Protein AF-A0A8T6SIM5-F1 (afdb_monomer_lite)

Structure (mmCIF, N/CA/C/O backbone):
data_AF-A0A8T6SIM5-F1
#
_entry.id   AF-A0A8T6SIM5-F1
#
loop_
_atom_site.group_PDB
_atom_site.id
_atom_site.type_symbol
_atom_site.label_atom_id
_atom_site.label_alt_id
_atom_site.label_comp_id
_atom_site.label_asym_id
_atom_site.label_entity_id
_atom_site.label_seq_id
_atom_site.pdbx_PDB_ins_code
_atom_site.Cartn_x
_atom_site.Cartn_y
_atom_site.Cartn_z
_atom_site.occupancy
_atom_site.B_iso_or_equiv
_atom_site.auth_seq_id
_atom_site.auth_comp_id
_atom_site.auth_asym_id
_atom_site.auth_atom_id
_atom_site.pdbx_PDB_model_num
ATOM 1 N N . GLU A 1 1 ? 1.944 -5.409 -1.906 1.00 86.25 1 GLU A N 1
ATOM 2 C CA . GLU A 1 1 ? 1.188 -5.683 -0.671 1.00 86.25 1 GLU A CA 1
ATOM 3 C C . GLU A 1 1 ? 1.244 -7.175 -0.397 1.00 86.25 1 GLU A C 1
ATOM 5 O O . GLU A 1 1 ? 1.986 -7.860 -1.103 1.00 86.25 1 GLU A O 1
ATOM 10 N N . ASP A 1 2 ? 0.533 -7.666 0.616 1.00 89.25 2 ASP A N 1
ATOM 11 C CA . ASP A 1 2 ? 0.266 -9.103 0.719 1.00 89.25 2 ASP A CA 1
ATOM 12 C C . ASP A 1 2 ? -0.570 -9.571 -0.496 1.00 89.25 2 ASP A C 1
ATOM 14 O O . ASP A 1 2 ? -1.155 -8.760 -1.214 1.00 89.25 2 ASP A O 1
ATOM 18 N N . ILE A 1 3 ? -0.566 -10.877 -0.771 1.00 87.75 3 ILE A N 1
ATOM 19 C CA . ILE A 1 3 ? -1.144 -11.470 -1.997 1.00 87.75 3 ILE A CA 1
ATOM 20 C C . ILE A 1 3 ? -2.667 -11.257 -2.087 1.00 87.75 3 ILE A C 1
ATOM 22 O O . ILE A 1 3 ? -3.22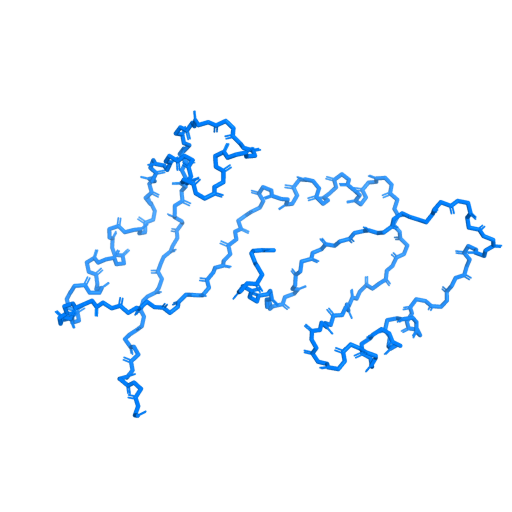8 -11.202 -3.177 1.00 87.75 3 ILE A O 1
ATOM 26 N N . ASP A 1 4 ? -3.329 -11.125 -0.944 1.00 91.44 4 ASP A N 1
ATOM 27 C CA . ASP A 1 4 ? -4.771 -10.938 -0.779 1.00 91.44 4 ASP A CA 1
ATOM 28 C C . ASP A 1 4 ? -5.207 -9.461 -0.757 1.00 91.44 4 ASP A C 1
ATOM 30 O O . ASP A 1 4 ? -6.397 -9.165 -0.635 1.00 91.44 4 ASP A O 1
ATOM 34 N N . ALA A 1 5 ? -4.267 -8.526 -0.915 1.00 94.31 5 ALA A N 1
ATOM 35 C CA . ALA A 1 5 ? -4.537 -7.096 -0.924 1.00 94.31 5 ALA A CA 1
ATOM 36 C C . ALA A 1 5 ? -4.508 -6.520 -2.347 1.00 94.31 5 ALA A C 1
ATOM 38 O O . ALA A 1 5 ? -3.583 -6.756 -3.127 1.00 94.31 5 ALA A O 1
ATOM 39 N N . ARG A 1 6 ? -5.511 -5.696 -2.669 1.00 94.94 6 ARG A N 1
ATOM 40 C CA . ARG A 1 6 ? -5.576 -4.958 -3.938 1.00 94.94 6 ARG A CA 1
ATOM 41 C C . ARG A 1 6 ? -4.920 -3.589 -3.793 1.00 94.94 6 ARG A C 1
ATOM 43 O O . ARG A 1 6 ? -5.182 -2.879 -2.825 1.00 94.94 6 ARG A O 1
ATOM 50 N N . MET A 1 7 ? -4.121 -3.207 -4.786 1.00 94.88 7 MET A N 1
ATOM 51 C CA . MET A 1 7 ? -3.665 -1.828 -4.966 1.00 94.88 7 MET A CA 1
ATOM 52 C C . MET A 1 7 ? -4.652 -1.105 -5.873 1.00 94.88 7 MET A C 1
ATOM 54 O O . MET A 1 7 ? -4.858 -1.535 -7.002 1.00 94.88 7 MET A O 1
ATOM 58 N N . LEU A 1 8 ? -5.260 -0.037 -5.366 1.00 93.75 8 LEU A N 1
ATOM 59 C CA . LEU A 1 8 ? -6.249 0.773 -6.079 1.00 93.75 8 LEU A CA 1
ATOM 60 C C . LEU A 1 8 ? -5.742 2.217 -6.244 1.00 93.75 8 LEU A C 1
ATOM 62 O O . LEU A 1 8 ? -4.606 2.529 -5.876 1.00 93.75 8 LEU A O 1
ATOM 66 N N . GLY A 1 9 ? -6.590 3.094 -6.789 1.00 92.75 9 GLY A N 1
ATOM 67 C CA . GLY A 1 9 ? -6.249 4.491 -7.064 1.00 92.75 9 GLY A CA 1
ATOM 68 C C . GLY A 1 9 ? -5.168 4.599 -8.138 1.00 92.75 9 GLY A C 1
ATOM 69 O O . GLY A 1 9 ? -5.176 3.842 -9.102 1.00 92.75 9 GLY A O 1
ATOM 70 N N . GLU A 1 10 ? -4.195 5.484 -7.925 1.00 91.81 10 GLU A N 1
ATOM 71 C CA . GLU A 1 10 ? -3.040 5.679 -8.821 1.00 91.81 10 GLU A CA 1
ATOM 72 C C . GLU A 1 10 ? -2.047 4.496 -8.820 1.00 91.81 10 GLU A C 1
ATOM 74 O O . GLU A 1 10 ? -1.039 4.503 -9.529 1.00 91.81 10 GLU A O 1
ATOM 79 N N . GLY A 1 11 ? -2.307 3.471 -8.004 1.00 93.25 11 GLY A N 1
ATOM 80 C CA . GLY A 1 11 ? -1.494 2.268 -7.927 1.00 93.25 11 GLY A CA 1
ATOM 81 C C . GLY A 1 11 ? -0.178 2.459 -7.172 1.00 93.25 11 GLY A C 1
ATOM 82 O O . GLY A 1 11 ? 0.018 3.387 -6.384 1.00 93.25 11 GLY A O 1
ATOM 83 N N . ARG A 1 12 ? 0.742 1.507 -7.366 1.00 92.81 12 ARG A N 1
ATOM 84 C CA . ARG A 1 12 ? 2.060 1.513 -6.724 1.00 92.81 12 ARG A CA 1
ATOM 85 C C . ARG A 1 12 ? 3.133 1.902 -7.743 1.00 92.81 12 ARG A C 1
ATOM 87 O O . ARG A 1 12 ? 3.353 1.143 -8.686 1.00 92.81 12 ARG A O 1
ATOM 94 N N . PRO A 1 13 ? 3.874 3.000 -7.518 1.00 93.62 13 PRO A N 1
ATOM 95 C CA . PRO A 1 13 ? 5.018 3.344 -8.350 1.00 93.62 13 PRO A CA 1
ATOM 96 C C . PRO A 1 13 ? 6.069 2.226 -8.370 1.00 93.62 13 PRO A C 1
ATOM 98 O O . PRO A 1 13 ? 6.410 1.661 -7.326 1.00 93.62 13 PRO A O 1
ATOM 101 N N . PHE A 1 14 ? 6.612 1.933 -9.549 1.00 94.38 14 PHE A N 1
ATOM 102 C CA . PHE A 1 14 ? 7.648 0.919 -9.743 1.00 94.38 14 PHE A CA 1
ATOM 103 C C . PHE A 1 14 ? 8.694 1.380 -10.766 1.00 94.38 14 PHE A C 1
ATOM 105 O O . PHE A 1 14 ? 8.495 2.351 -11.494 1.00 94.38 14 PHE A O 1
ATOM 112 N N . ALA A 1 15 ? 9.828 0.684 -10.803 1.00 95.31 15 ALA A N 1
ATOM 113 C CA . ALA A 1 15 ? 10.846 0.831 -11.836 1.00 95.31 15 ALA A CA 1
ATOM 114 C C . ALA A 1 15 ? 11.377 -0.553 -12.216 1.00 95.31 15 ALA A C 1
ATOM 116 O O . ALA A 1 15 ? 11.455 -1.442 -11.367 1.00 95.31 15 ALA A O 1
ATOM 117 N N . ILE A 1 16 ? 11.753 -0.720 -13.482 1.00 94.38 16 ILE A N 1
ATOM 118 C CA . ILE A 1 16 ? 12.356 -1.948 -14.003 1.00 94.38 16 ILE A CA 1
ATOM 119 C C . ILE A 1 16 ? 13.727 -1.591 -14.569 1.00 94.38 16 ILE A C 1
ATOM 121 O O . ILE A 1 16 ? 13.850 -0.702 -15.408 1.00 94.38 16 ILE A O 1
ATOM 125 N N . GLU A 1 17 ? 14.758 -2.292 -14.105 1.00 93.81 17 GLU A N 1
ATOM 126 C CA . GLU A 1 17 ? 16.105 -2.201 -14.663 1.00 93.81 17 GLU A CA 1
ATOM 127 C C . GLU A 1 17 ? 16.300 -3.309 -15.702 1.00 93.81 17 GLU A C 1
ATOM 129 O O . GLU A 1 17 ? 16.187 -4.494 -15.389 1.00 93.81 17 GLU A O 1
ATOM 134 N N . ILE A 1 18 ? 16.619 -2.925 -16.939 1.00 93.19 18 ILE A N 1
ATOM 135 C CA . ILE A 1 18 ? 16.960 -3.864 -18.010 1.00 93.19 18 ILE A CA 1
ATOM 136 C C . ILE A 1 18 ? 18.480 -3.939 -18.123 1.00 93.19 18 ILE A C 1
ATOM 138 O O . ILE A 1 18 ? 19.132 -2.969 -18.515 1.00 93.19 18 ILE A O 1
ATOM 142 N N . LYS A 1 19 ? 19.049 -5.100 -17.792 1.00 94.94 19 LYS A N 1
ATOM 143 C CA . LYS A 1 19 ? 20.486 -5.357 -17.935 1.00 94.94 19 LYS A CA 1
ATOM 144 C C . LYS A 1 19 ? 20.825 -5.629 -19.401 1.00 94.94 19 LYS A C 1
ATOM 146 O O . LYS A 1 19 ? 20.097 -6.349 -20.074 1.00 94.94 19 LYS A O 1
ATOM 151 N N . GLU A 1 20 ? 21.918 -5.032 -19.878 1.00 95.62 20 GLU A N 1
ATOM 152 C CA . GLU A 1 20 ? 22.478 -5.240 -21.227 1.00 95.62 20 GLU A CA 1
ATOM 153 C C . GLU A 1 20 ? 21.441 -5.159 -22.378 1.00 95.62 20 GLU A C 1
ATOM 155 O O . GLU A 1 20 ? 21.299 -6.090 -23.175 1.00 95.62 20 GLU A O 1
ATOM 160 N N . PRO A 1 21 ? 20.687 -4.047 -22.506 1.00 94.06 21 PRO A N 1
ATOM 161 C CA . PRO A 1 21 ? 19.624 -3.952 -23.499 1.00 94.06 21 PRO A CA 1
ATOM 162 C C . PRO A 1 21 ? 20.188 -3.928 -24.926 1.00 94.06 21 PRO A C 1
ATOM 164 O O . PRO A 1 21 ? 20.921 -3.011 -25.299 1.00 94.06 21 PRO A O 1
ATOM 167 N N . LYS A 1 22 ? 19.762 -4.884 -25.762 1.00 95.62 22 LYS A N 1
ATOM 168 C CA . LYS A 1 22 ? 20.054 -4.886 -27.211 1.00 95.62 22 LYS A CA 1
ATOM 169 C C . LYS A 1 22 ? 19.348 -3.744 -27.956 1.00 95.62 22 LYS A C 1
ATOM 171 O O . LYS A 1 22 ? 19.849 -3.264 -28.965 1.00 95.62 22 LYS A O 1
ATOM 176 N N . LYS A 1 23 ? 18.182 -3.311 -27.461 1.00 93.75 23 LYS A N 1
ATOM 177 C CA . LYS A 1 23 ? 17.402 -2.168 -27.962 1.00 93.75 23 LYS A CA 1
ATOM 178 C C . LYS A 1 23 ? 17.076 -1.244 -26.791 1.00 93.75 23 LYS A C 1
ATOM 180 O O . LYS A 1 23 ? 16.514 -1.702 -25.803 1.00 93.75 23 LYS A O 1
ATOM 185 N N . ARG A 1 24 ? 17.449 0.035 -26.896 1.00 90.81 24 ARG A N 1
ATOM 186 C CA . ARG A 1 24 ? 17.252 1.040 -25.829 1.00 90.81 24 ARG A CA 1
ATOM 187 C C . ARG A 1 24 ? 16.055 1.956 -26.053 1.00 90.81 24 ARG A C 1
ATOM 189 O O . ARG A 1 24 ? 15.510 2.477 -25.091 1.00 90.81 24 ARG A O 1
ATOM 196 N N . LEU A 1 25 ? 15.672 2.158 -27.311 1.00 91.81 25 LEU A N 1
ATOM 197 C CA . LEU A 1 25 ? 14.514 2.957 -27.685 1.00 91.81 25 LEU A CA 1
ATOM 198 C C . LEU A 1 25 ? 13.339 2.011 -27.909 1.00 91.81 25 LEU A C 1
ATOM 200 O O . LEU A 1 25 ? 13.413 1.115 -28.752 1.00 91.81 25 LEU A O 1
ATOM 204 N N . LEU A 1 26 ? 12.293 2.194 -27.111 1.00 90.81 26 LEU A N 1
ATOM 205 C CA . LEU A 1 26 ? 11.063 1.416 -27.145 1.00 90.81 26 LEU A CA 1
ATOM 206 C C . LEU A 1 26 ? 9.881 2.377 -27.188 1.00 90.81 26 LEU A C 1
ATOM 208 O O . LEU A 1 26 ? 9.920 3.444 -26.576 1.00 90.81 26 LEU A O 1
ATOM 212 N N . ASP A 1 27 ? 8.828 1.960 -27.876 1.00 95.31 27 ASP A N 1
ATOM 213 C CA . ASP A 1 27 ? 7.523 2.597 -27.786 1.00 95.31 27 ASP A CA 1
ATOM 214 C C . ASP A 1 27 ? 6.857 2.154 -26.475 1.00 95.31 27 ASP A C 1
ATOM 216 O O . ASP A 1 27 ? 6.349 1.035 -26.354 1.00 95.31 27 ASP A O 1
ATOM 220 N N . LEU A 1 28 ? 6.956 3.012 -25.459 1.00 95.88 28 LEU A N 1
ATOM 221 C CA . LEU A 1 28 ? 6.453 2.723 -24.117 1.00 95.88 28 LEU A CA 1
ATOM 222 C C . LEU A 1 28 ? 4.927 2.766 -24.043 1.00 95.88 28 LEU A C 1
ATOM 224 O O . LEU A 1 28 ? 4.355 2.051 -23.225 1.00 95.88 28 LEU A O 1
ATOM 228 N N . GLU A 1 29 ? 4.273 3.545 -24.903 1.00 96.81 29 GLU A N 1
ATOM 229 C CA . GLU A 1 29 ? 2.813 3.602 -24.968 1.00 96.81 29 GLU A CA 1
ATOM 230 C C . GLU A 1 29 ? 2.263 2.285 -25.519 1.00 96.81 29 GLU A C 1
ATOM 232 O O . GLU A 1 29 ? 1.405 1.645 -24.902 1.00 96.81 29 GLU A O 1
ATOM 237 N N . ARG A 1 30 ? 2.840 1.799 -26.623 1.00 97.31 30 ARG A N 1
ATOM 238 C CA . ARG A 1 30 ? 2.490 0.483 -27.165 1.00 97.31 30 ARG A CA 1
ATOM 239 C C . ARG A 1 30 ? 2.777 -0.640 -26.169 1.00 97.31 30 ARG A C 1
ATOM 241 O O . ARG A 1 30 ? 1.968 -1.563 -26.050 1.00 97.31 30 ARG A O 1
ATOM 248 N N . LEU A 1 31 ? 3.907 -0.579 -25.460 1.00 96.06 31 LEU A N 1
ATOM 249 C CA . LEU A 1 31 ? 4.248 -1.567 -24.433 1.00 96.06 31 LEU A CA 1
ATOM 250 C C . LEU A 1 31 ? 3.221 -1.562 -23.296 1.00 96.06 31 LEU A C 1
ATOM 252 O O . LEU A 1 31 ? 2.757 -2.630 -22.906 1.00 96.06 31 LEU A O 1
ATOM 256 N N . GLN A 1 32 ? 2.837 -0.380 -22.809 1.00 97.31 32 GLN A N 1
ATOM 257 C CA . GLN A 1 32 ? 1.813 -0.224 -21.777 1.00 97.31 32 GLN A CA 1
ATOM 258 C C . GLN A 1 32 ? 0.497 -0.883 -22.199 1.00 97.31 32 GLN A C 1
ATOM 260 O O . GLN A 1 32 ? -0.037 -1.716 -21.467 1.00 97.31 32 GLN A O 1
ATOM 265 N N . ASN A 1 33 ? 0.017 -0.568 -23.404 1.00 97.31 33 ASN A N 1
ATOM 266 C CA . ASN A 1 33 ? -1.235 -1.115 -23.929 1.00 97.31 33 ASN A CA 1
ATOM 267 C C . ASN A 1 33 ? -1.176 -2.638 -24.097 1.00 97.31 33 ASN A C 1
ATOM 269 O O . ASN A 1 33 ? -2.143 -3.326 -23.784 1.00 97.31 33 ASN A O 1
ATOM 273 N N . THR A 1 34 ? -0.031 -3.166 -24.540 1.00 97.62 34 THR A N 1
ATOM 274 C CA . THR A 1 34 ? 0.175 -4.616 -24.687 1.00 97.62 34 THR A CA 1
ATOM 275 C C . THR A 1 34 ? 0.104 -5.315 -23.330 1.00 97.62 34 THR A C 1
ATOM 277 O O . THR A 1 34 ? -0.648 -6.269 -23.172 1.00 97.62 34 THR A O 1
ATOM 280 N N . VAL A 1 35 ? 0.820 -4.801 -22.324 1.00 96.75 35 VAL A N 1
ATOM 281 C CA . VAL A 1 35 ? 0.807 -5.378 -20.970 1.00 96.75 35 VAL A CA 1
ATOM 282 C C . VAL A 1 35 ? -0.597 -5.348 -20.370 1.00 96.75 35 VAL A C 1
ATOM 284 O O . VAL A 1 35 ? -1.022 -6.344 -19.793 1.00 96.75 35 VAL A O 1
ATOM 287 N N . ASN A 1 36 ? -1.326 -4.240 -20.517 1.00 97.44 36 ASN A N 1
ATOM 288 C CA . ASN A 1 36 ? -2.679 -4.117 -19.971 1.00 97.44 36 ASN A CA 1
ATOM 289 C C . ASN A 1 36 ? -3.676 -5.063 -20.657 1.00 97.44 36 ASN A C 1
ATOM 291 O O . ASN A 1 36 ? -4.538 -5.619 -19.982 1.00 97.44 36 ASN A O 1
ATOM 295 N N . ALA A 1 37 ? -3.544 -5.283 -21.969 1.00 97.38 37 ALA A N 1
ATOM 296 C CA . ALA A 1 37 ? -4.370 -6.247 -22.693 1.00 97.38 37 ALA A CA 1
ATOM 297 C C . ALA A 1 37 ? -4.078 -7.693 -22.252 1.00 97.38 37 ALA A C 1
ATOM 299 O O . ALA A 1 37 ? -5.005 -8.453 -21.974 1.00 97.38 37 ALA A O 1
ATOM 300 N N . ASP A 1 38 ? -2.799 -8.051 -22.120 1.00 97.75 38 ASP A N 1
ATOM 301 C CA . ASP A 1 38 ? -2.366 -9.400 -21.731 1.00 97.75 38 ASP A CA 1
ATOM 302 C C . ASP A 1 38 ? -2.652 -9.715 -20.252 1.00 97.75 38 ASP A C 1
ATOM 304 O O . ASP A 1 38 ? -2.746 -10.880 -19.856 1.00 97.75 38 ASP A O 1
ATOM 308 N N . ALA A 1 39 ? -2.778 -8.685 -19.413 1.00 95.88 39 ALA A N 1
ATOM 309 C CA . ALA A 1 39 ? -2.999 -8.828 -17.979 1.00 95.88 39 ALA A CA 1
ATOM 310 C C . ALA A 1 39 ? -4.400 -9.334 -17.600 1.00 95.88 39 ALA A C 1
ATOM 312 O O . ALA A 1 39 ? -4.587 -9.731 -16.445 1.00 95.88 39 ALA A O 1
ATOM 313 N N . ASP A 1 40 ? -5.368 -9.332 -18.526 1.00 93.75 40 ASP A N 1
ATOM 314 C CA . ASP A 1 40 ? -6.732 -9.846 -18.310 1.00 93.75 40 ASP A CA 1
ATOM 315 C C . ASP A 1 40 ? -7.394 -9.256 -17.044 1.00 93.75 40 ASP A C 1
ATOM 317 O O . ASP A 1 40 ? -7.916 -9.958 -16.177 1.00 93.75 40 ASP A O 1
ATOM 321 N N . GLY A 1 41 ? -7.252 -7.937 -16.863 1.00 93.25 41 GLY A N 1
ATOM 322 C CA . GLY A 1 41 ? -7.809 -7.194 -15.725 1.00 93.25 41 GLY A CA 1
ATOM 323 C C . GLY A 1 41 ? -7.176 -7.495 -14.357 1.00 93.25 41 GLY A C 1
ATOM 324 O O . GLY A 1 41 ? -7.646 -6.985 -13.340 1.00 93.25 41 GLY A O 1
ATOM 325 N N . LYS A 1 42 ? -6.117 -8.315 -14.288 1.00 94.06 42 LYS A N 1
ATOM 326 C CA . LYS A 1 42 ? -5.429 -8.641 -13.021 1.00 94.06 42 LYS A CA 1
ATOM 327 C C . LYS A 1 42 ? -4.522 -7.515 -12.548 1.00 94.06 42 LYS A C 1
ATOM 329 O O . LYS A 1 42 ? -4.381 -7.304 -11.344 1.00 94.06 42 LYS A O 1
ATOM 334 N N . ILE A 1 43 ? -3.879 -6.839 -13.494 1.00 95.75 43 ILE A N 1
ATOM 335 C CA . ILE A 1 43 ? -3.043 -5.667 -13.261 1.00 95.75 43 ILE A CA 1
ATOM 336 C C . ILE A 1 43 ? -3.301 -4.642 -14.357 1.00 95.75 43 ILE A C 1
ATOM 338 O O . ILE A 1 43 ? -3.612 -4.998 -15.489 1.00 95.75 43 ILE A O 1
ATOM 342 N N . GLU A 1 44 ? -3.094 -3.379 -14.015 1.00 96.44 44 GLU A N 1
ATOM 343 C CA . GLU A 1 44 ? -3.022 -2.283 -14.969 1.00 96.44 44 GLU A CA 1
ATOM 344 C C . GLU A 1 44 ? -1.758 -1.481 -14.667 1.00 96.44 44 GLU A C 1
ATOM 346 O O . GLU A 1 44 ? -1.419 -1.229 -13.505 1.00 96.44 44 GLU A O 1
ATOM 351 N N . ILE A 1 45 ? -1.038 -1.108 -15.718 1.00 97.06 45 ILE A N 1
ATOM 352 C CA . ILE A 1 45 ? 0.097 -0.200 -15.653 1.00 97.06 45 ILE A CA 1
ATOM 353 C C . ILE A 1 45 ? -0.225 1.085 -16.406 1.00 97.06 45 ILE A C 1
ATOM 355 O O . ILE A 1 45 ? -0.897 1.091 -17.439 1.00 97.06 45 ILE A O 1
ATOM 359 N N . SER A 1 46 ? 0.283 2.187 -15.879 1.00 96.31 46 SER A N 1
ATOM 360 C CA . SER A 1 46 ? 0.089 3.521 -16.426 1.00 96.31 46 SER A CA 1
ATOM 361 C C . SER A 1 46 ? 1.374 4.332 -16.292 1.00 96.31 46 SER A C 1
ATOM 363 O O . SER A 1 46 ? 2.271 3.991 -15.514 1.00 96.31 46 SER A O 1
ATOM 365 N N . ASN A 1 47 ? 1.466 5.421 -17.057 1.00 95.38 47 ASN A N 1
ATOM 366 C CA . ASN A 1 47 ? 2.563 6.384 -16.992 1.00 95.38 47 ASN A CA 1
ATOM 367 C C . ASN A 1 47 ? 3.959 5.762 -17.207 1.00 95.38 47 ASN A C 1
ATOM 369 O O . ASN A 1 47 ? 4.935 6.188 -16.573 1.00 95.38 47 ASN A O 1
ATOM 373 N N . LEU A 1 48 ? 4.075 4.769 -18.104 1.00 95.81 48 LEU A N 1
ATOM 374 C CA . LEU A 1 48 ? 5.385 4.235 -18.484 1.00 95.81 48 LEU A CA 1
ATOM 375 C C . LEU A 1 48 ? 6.254 5.338 -19.094 1.00 95.81 48 LEU A C 1
ATOM 377 O O . LEU A 1 48 ? 5.897 5.978 -20.079 1.00 95.81 48 LEU A O 1
ATOM 381 N N . ARG A 1 49 ? 7.438 5.533 -18.514 1.00 94.81 49 ARG A N 1
ATOM 382 C CA . ARG A 1 49 ? 8.413 6.526 -18.967 1.00 94.81 49 ARG A CA 1
ATOM 383 C C . ARG A 1 49 ? 9.839 6.056 -18.698 1.00 94.81 49 ARG A C 1
ATOM 385 O O . ARG A 1 49 ? 10.042 5.248 -17.787 1.00 94.81 49 ARG A O 1
ATOM 392 N N . PRO A 1 50 ? 10.840 6.575 -19.430 1.00 93.75 50 PRO A N 1
ATOM 393 C CA . PRO A 1 50 ? 12.234 6.332 -19.095 1.00 93.75 50 PRO A CA 1
ATOM 394 C C . PRO A 1 50 ? 12.527 6.767 -17.655 1.00 93.75 50 PRO A C 1
ATOM 396 O O . PRO A 1 50 ? 12.043 7.803 -17.187 1.00 93.75 50 PRO A O 1
ATOM 399 N N . ALA A 1 51 ? 13.320 5.962 -16.956 1.00 93.38 51 ALA A N 1
ATOM 400 C CA . ALA A 1 51 ? 13.706 6.193 -15.575 1.00 93.38 51 ALA A CA 1
ATOM 401 C C . ALA A 1 51 ? 15.230 6.226 -15.446 1.00 93.38 51 ALA A C 1
ATOM 403 O O . ALA A 1 51 ? 15.947 5.508 -16.142 1.00 93.38 51 ALA A O 1
ATOM 404 N N . ASP A 1 52 ? 15.709 7.048 -14.524 1.00 92.25 52 ASP A N 1
ATOM 405 C CA . ASP A 1 52 ? 17.111 7.158 -14.144 1.00 92.25 52 ASP A CA 1
ATOM 406 C C . ASP A 1 52 ? 17.302 6.773 -12.665 1.00 92.25 52 ASP A C 1
ATOM 408 O O . ASP A 1 52 ? 16.384 6.320 -11.969 1.00 92.25 52 ASP A O 1
ATOM 412 N N . LYS A 1 53 ? 18.522 6.965 -12.156 1.00 92.38 53 LYS A N 1
ATOM 413 C CA . LYS A 1 53 ? 18.849 6.693 -10.750 1.00 92.38 53 LYS A CA 1
ATOM 414 C C . LYS A 1 53 ? 18.042 7.564 -9.777 1.00 92.38 53 LYS A C 1
ATOM 416 O O . LYS A 1 53 ? 17.814 7.144 -8.638 1.00 92.38 53 LYS A O 1
ATOM 421 N N . ASP A 1 54 ? 17.593 8.744 -10.199 1.00 93.69 54 ASP A N 1
ATOM 422 C CA . ASP A 1 54 ? 16.832 9.656 -9.349 1.00 93.69 54 ASP A CA 1
ATOM 423 C C . ASP A 1 54 ? 15.400 9.165 -9.148 1.00 93.69 54 ASP A C 1
ATOM 425 O O . ASP A 1 54 ? 14.873 9.277 -8.038 1.00 93.69 54 ASP A O 1
ATOM 429 N N . VAL A 1 55 ? 14.796 8.536 -10.162 1.00 93.69 55 VAL A N 1
ATOM 430 C CA . VAL A 1 55 ? 13.506 7.840 -10.011 1.00 93.69 55 VAL A CA 1
ATOM 431 C C . VAL A 1 55 ? 13.600 6.767 -8.927 1.00 93.69 55 VAL A C 1
ATOM 433 O O . VAL A 1 55 ? 12.766 6.740 -8.024 1.00 93.69 55 VAL A O 1
ATOM 436 N N . VAL A 1 56 ? 14.654 5.944 -8.934 1.00 92.06 56 VAL A N 1
ATOM 437 C CA . VAL A 1 56 ? 14.854 4.905 -7.906 1.00 92.06 56 VAL A CA 1
ATOM 438 C C . VAL A 1 56 ? 14.987 5.519 -6.510 1.00 92.06 56 VAL A C 1
ATOM 440 O O . VAL A 1 56 ? 14.425 4.996 -5.543 1.00 92.06 56 VAL A O 1
ATOM 443 N N . ARG A 1 57 ? 15.688 6.653 -6.381 1.00 92.50 57 ARG A N 1
ATOM 444 C CA . ARG A 1 57 ? 15.787 7.378 -5.104 1.00 92.50 57 ARG A CA 1
ATOM 445 C C . ARG A 1 57 ? 14.418 7.885 -4.643 1.00 92.50 57 ARG A C 1
ATOM 447 O O . ARG A 1 57 ? 14.074 7.698 -3.476 1.00 92.50 57 ARG A O 1
ATOM 454 N N . LYS A 1 58 ? 13.628 8.475 -5.546 1.00 91.94 58 LYS A N 1
ATOM 455 C CA . LYS A 1 58 ? 12.269 8.961 -5.254 1.00 91.94 58 LYS A CA 1
ATOM 456 C C . LYS A 1 58 ? 11.344 7.829 -4.807 1.00 91.94 58 LYS A C 1
ATOM 458 O O . LYS A 1 58 ? 10.634 8.008 -3.823 1.00 91.94 58 LYS A O 1
ATOM 463 N N . LEU A 1 59 ? 11.413 6.656 -5.442 1.00 92.06 59 LEU A N 1
ATOM 464 C CA . LEU A 1 59 ? 10.645 5.474 -5.030 1.00 92.06 59 LEU A CA 1
ATOM 465 C C . LEU A 1 59 ? 10.973 5.053 -3.590 1.00 92.06 59 LEU A C 1
ATOM 467 O O . LEU A 1 59 ? 10.065 4.861 -2.785 1.00 92.06 59 LEU A O 1
ATOM 471 N N . LYS A 1 60 ? 12.263 4.996 -3.233 1.00 90.12 60 LYS A N 1
ATOM 472 C CA . LYS A 1 60 ? 12.708 4.651 -1.869 1.00 90.12 60 LYS A CA 1
ATOM 473 C C . LYS A 1 60 ? 12.244 5.656 -0.813 1.00 90.12 60 LYS A C 1
ATOM 475 O O . LYS A 1 60 ? 11.929 5.269 0.308 1.00 90.12 60 LYS A O 1
ATOM 480 N N . ILE A 1 61 ? 12.212 6.944 -1.154 1.00 89.38 61 ILE A N 1
ATOM 481 C CA . ILE A 1 61 ? 11.671 7.983 -0.265 1.00 89.38 61 ILE A CA 1
ATOM 482 C C . ILE A 1 61 ? 10.153 7.808 -0.129 1.00 89.38 61 ILE A C 1
ATOM 484 O O . ILE A 1 61 ? 9.632 7.821 0.986 1.00 89.38 61 ILE A O 1
ATOM 488 N N . GLY A 1 62 ? 9.463 7.570 -1.247 1.00 85.31 62 GLY A N 1
ATOM 489 C CA . GLY A 1 62 ? 8.019 7.356 -1.310 1.00 85.31 62 GLY A CA 1
ATOM 490 C C . GLY A 1 62 ? 7.523 6.152 -0.508 1.00 85.31 62 GLY A C 1
ATOM 491 O O . GLY A 1 62 ? 6.396 6.173 -0.028 1.00 85.31 62 GLY A O 1
ATOM 492 N N . GLU A 1 63 ? 8.353 5.136 -0.245 1.00 82.81 63 GLU A N 1
ATOM 493 C CA . GLU A 1 63 ? 7.968 4.034 0.655 1.00 82.81 63 GLU A CA 1
ATOM 494 C C . GLU A 1 63 ? 7.579 4.511 2.064 1.00 82.81 63 GLU A C 1
ATOM 496 O O . GLU A 1 63 ? 6.780 3.852 2.743 1.00 82.81 63 GLU A O 1
ATOM 501 N N . ARG A 1 64 ? 8.119 5.658 2.495 1.00 82.00 64 ARG A N 1
ATOM 502 C CA . ARG A 1 64 ? 7.822 6.298 3.785 1.00 82.00 64 ARG A CA 1
ATOM 503 C C . ARG A 1 64 ? 6.607 7.222 3.737 1.00 82.00 64 ARG A C 1
ATOM 505 O O . ARG A 1 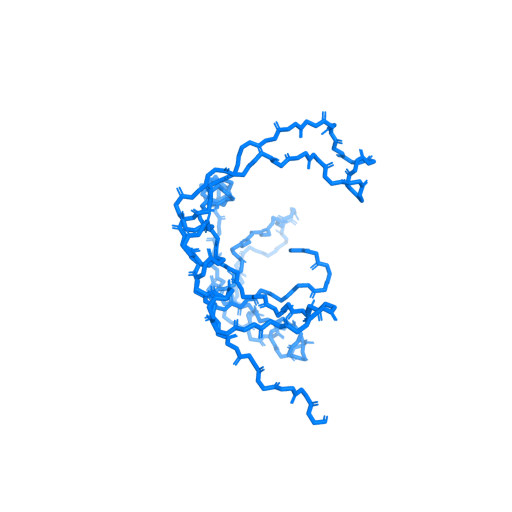64 ? 6.228 7.741 4.782 1.00 82.00 64 ARG A O 1
ATOM 512 N N . ALA A 1 65 ? 6.015 7.429 2.563 1.00 86.00 65 ALA A N 1
ATOM 513 C CA . ALA A 1 65 ? 4.813 8.231 2.425 1.00 86.00 65 ALA A CA 1
ATOM 514 C C . ALA A 1 65 ? 3.640 7.608 3.192 1.00 86.00 65 ALA A C 1
ATOM 516 O O . ALA A 1 65 ? 3.597 6.392 3.452 1.00 86.00 65 ALA A O 1
ATOM 517 N N . GLN A 1 66 ? 2.693 8.479 3.532 1.00 91.75 66 GLN A N 1
ATOM 518 C CA . GLN A 1 66 ? 1.400 8.095 4.075 1.00 91.75 66 GLN A CA 1
ATOM 519 C C . GLN A 1 66 ? 0.691 7.156 3.099 1.00 91.75 66 GLN A C 1
ATOM 521 O O . GLN A 1 66 ? 0.843 7.259 1.882 1.00 91.75 66 GLN A O 1
ATOM 526 N N . LYS A 1 67 ? -0.044 6.201 3.662 1.00 91.94 67 LYS A N 1
ATOM 527 C CA . LYS A 1 67 ? -0.807 5.212 2.908 1.00 91.94 67 LYS A CA 1
ATOM 528 C C . LYS A 1 67 ? -2.232 5.242 3.414 1.00 91.94 67 LYS A C 1
ATOM 530 O O . LYS A 1 67 ? -2.448 5.290 4.624 1.00 91.94 67 LYS A O 1
ATOM 535 N N . GLU A 1 68 ? -3.159 5.182 2.479 1.00 94.88 68 GLU A N 1
ATOM 536 C CA . GLU A 1 68 ? -4.578 5.047 2.750 1.00 94.88 68 GLU A CA 1
ATOM 537 C C . GLU A 1 68 ? -4.991 3.599 2.491 1.00 94.88 68 GLU A C 1
ATOM 539 O O . GLU A 1 68 ? -4.518 2.966 1.544 1.00 94.88 68 GLU A O 1
ATOM 544 N N . TYR A 1 69 ? -5.842 3.063 3.361 1.00 95.31 69 TYR A N 1
ATOM 545 C CA . TYR A 1 69 ? -6.331 1.696 3.257 1.00 95.31 69 TYR A CA 1
ATOM 546 C C . TYR A 1 69 ? -7.841 1.679 3.424 1.00 95.31 69 TYR A C 1
ATOM 548 O O . TYR A 1 69 ? -8.383 2.315 4.325 1.00 95.31 69 TYR A O 1
ATOM 556 N N . LEU A 1 70 ? -8.499 0.863 2.605 1.00 95.25 70 LEU A N 1
ATOM 557 C CA . LEU A 1 70 ? -9.889 0.487 2.791 1.00 95.25 70 LEU A CA 1
ATOM 558 C C . LEU A 1 70 ? -9.938 -0.969 3.247 1.00 95.25 70 LEU A C 1
ATOM 560 O O . LEU A 1 70 ? -9.435 -1.859 2.561 1.00 95.25 70 LEU A O 1
ATOM 564 N N . VAL A 1 71 ? -10.550 -1.211 4.403 1.00 94.81 71 VAL A N 1
ATOM 565 C CA . VAL A 1 71 ? -10.666 -2.549 4.990 1.00 94.81 71 VAL A CA 1
ATOM 566 C C . VAL A 1 71 ? -12.118 -2.863 5.324 1.00 94.81 71 VAL A C 1
ATOM 568 O O . VAL A 1 71 ? -12.866 -2.006 5.787 1.00 94.81 71 VAL A O 1
ATOM 571 N N . SER A 1 72 ? -12.521 -4.111 5.089 1.00 93.06 72 SER A N 1
ATOM 572 C CA . SER A 1 72 ? -13.795 -4.648 5.572 1.00 93.06 72 SER A CA 1
ATOM 573 C C . SER A 1 72 ? -13.533 -5.479 6.818 1.00 93.06 72 SER A C 1
ATOM 575 O O . SER A 1 72 ? -12.727 -6.406 6.779 1.00 93.06 72 SER A O 1
ATOM 577 N N . ILE A 1 73 ? -14.206 -5.143 7.916 1.00 91.81 73 ILE A N 1
ATOM 578 C CA . ILE A 1 73 ? -14.012 -5.787 9.217 1.00 91.81 73 ILE A CA 1
ATOM 579 C C . ILE A 1 73 ? -15.309 -6.486 9.612 1.00 91.81 73 ILE A C 1
ATOM 581 O O . ILE A 1 73 ? -16.385 -5.890 9.565 1.00 91.81 73 ILE A O 1
ATOM 585 N N . GLN A 1 74 ? -15.195 -7.749 10.015 1.00 91.00 74 GLN A N 1
ATOM 586 C CA . GLN A 1 74 ? -16.282 -8.508 10.618 1.00 91.00 74 GLN A CA 1
ATOM 587 C C . GLN A 1 74 ? -16.026 -8.634 12.118 1.00 91.00 74 GLN A C 1
ATOM 589 O O . GLN A 1 74 ? -14.941 -9.031 12.538 1.00 91.00 74 GLN A O 1
ATOM 594 N N . PHE A 1 75 ? -17.037 -8.305 12.915 1.00 89.56 75 PHE A N 1
ATOM 595 C CA . PHE A 1 75 ? -17.003 -8.447 14.366 1.00 89.56 75 PHE A CA 1
ATOM 596 C C . PHE A 1 75 ? -17.739 -9.726 14.769 1.00 89.56 75 PHE A C 1
ATOM 598 O O . PHE A 1 75 ? -18.754 -10.066 14.160 1.00 89.56 75 PHE A O 1
ATOM 605 N N . GLY A 1 76 ? -17.217 -10.435 15.774 1.00 90.12 76 GLY A N 1
ATOM 606 C CA . GLY A 1 76 ? -17.904 -11.593 16.356 1.00 90.12 76 GLY A CA 1
ATOM 607 C C . GLY A 1 76 ? -19.153 -11.187 17.142 1.00 90.12 76 GLY A C 1
ATOM 608 O O . GLY A 1 76 ? -20.171 -11.870 17.080 1.00 90.12 76 GLY A O 1
ATOM 609 N N . ASP A 1 77 ? -19.090 -10.033 17.809 1.00 88.94 77 ASP A N 1
ATOM 610 C CA . ASP A 1 77 ? -20.179 -9.482 18.611 1.00 88.94 77 ASP A CA 1
ATOM 611 C C . ASP A 1 77 ? -21.028 -8.465 17.837 1.00 88.94 77 ASP A C 1
ATOM 613 O O . ASP A 1 77 ? -20.620 -7.897 16.818 1.00 88.94 77 ASP A O 1
ATOM 617 N N . LYS A 1 78 ? -22.236 -8.194 18.349 1.00 87.75 78 LYS A N 1
ATOM 618 C CA . LYS A 1 78 ? -23.092 -7.124 17.825 1.00 87.75 78 LYS A CA 1
ATOM 619 C C . LYS A 1 78 ? -22.475 -5.765 18.145 1.00 87.75 78 LYS A C 1
ATOM 621 O O . LYS A 1 78 ? -22.312 -5.419 19.307 1.00 87.75 78 LYS A O 1
ATOM 626 N N . ILE A 1 79 ? -22.229 -4.976 17.103 1.00 89.56 79 ILE A N 1
ATOM 627 C CA . ILE A 1 79 ? -21.686 -3.620 17.212 1.00 89.56 79 ILE A CA 1
ATOM 628 C C . ILE A 1 79 ? -22.795 -2.584 17.007 1.00 89.56 79 ILE A C 1
ATOM 630 O O . ILE A 1 79 ? -23.551 -2.624 16.019 1.00 89.56 79 ILE A O 1
ATOM 634 N N . THR A 1 80 ? -22.890 -1.640 17.939 1.00 90.94 80 THR A N 1
ATOM 635 C CA . THR A 1 80 ? -23.806 -0.500 17.860 1.00 90.94 80 THR A CA 1
ATOM 636 C C . THR A 1 80 ? -23.183 0.653 17.074 1.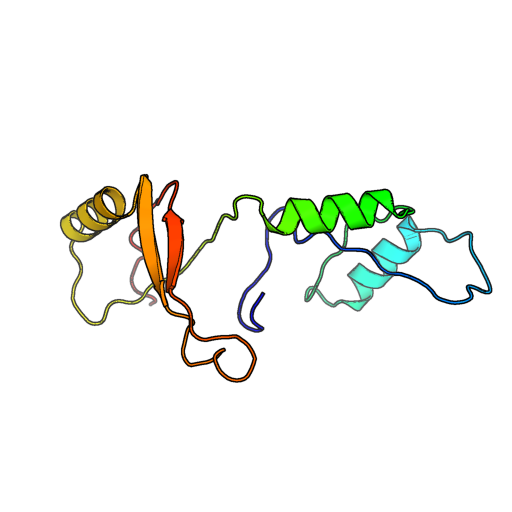00 90.94 80 THR A C 1
ATOM 638 O O . THR A 1 80 ? -21.978 0.716 16.842 1.00 90.94 80 THR A O 1
ATOM 641 N N . SER A 1 81 ? -24.001 1.624 16.672 1.00 88.81 81 SER A N 1
ATOM 642 C CA . SER A 1 81 ? -23.484 2.844 16.041 1.00 88.81 81 SER A CA 1
ATOM 643 C C . SER A 1 81 ? -22.621 3.683 16.995 1.00 88.81 81 SER A C 1
ATOM 645 O O . SER A 1 81 ? -21.755 4.417 16.528 1.00 88.81 81 SER A O 1
ATOM 647 N N . GLY A 1 82 ? -22.845 3.586 18.312 1.00 92.31 82 GLY A N 1
ATOM 648 C CA . GLY A 1 82 ? -22.027 4.265 19.322 1.00 92.31 82 GLY A CA 1
ATOM 649 C C . GLY A 1 82 ? -20.613 3.693 19.395 1.00 92.31 82 GLY A C 1
ATOM 650 O O . GLY A 1 82 ? -19.648 4.452 19.417 1.00 92.31 82 GLY A O 1
ATOM 651 N N . ASP A 1 83 ? -20.487 2.369 19.312 1.00 92.38 83 ASP A N 1
ATOM 652 C CA . ASP A 1 83 ? -19.191 1.682 19.313 1.00 92.38 83 ASP A CA 1
ATOM 653 C C . ASP A 1 83 ? -18.331 2.081 18.107 1.00 92.38 83 ASP A C 1
ATOM 655 O O . ASP A 1 83 ? -17.130 2.304 18.244 1.00 92.38 83 ASP A O 1
ATOM 659 N N . LEU A 1 84 ? -18.944 2.226 16.924 1.00 92.00 84 LEU A N 1
ATOM 660 C CA . LEU A 1 84 ? -18.238 2.658 15.712 1.00 92.00 84 LEU A CA 1
ATOM 661 C C . LEU A 1 84 ? -17.716 4.094 15.829 1.00 92.00 84 LEU A C 1
ATOM 663 O O . LEU A 1 84 ? -16.601 4.372 15.388 1.00 92.00 84 LEU A O 1
ATOM 667 N N . LYS A 1 85 ? -18.499 4.995 16.437 1.00 93.44 85 LYS A N 1
ATOM 668 C CA . LYS A 1 85 ? -18.060 6.374 16.704 1.00 93.44 85 LYS A CA 1
ATOM 669 C C . LYS A 1 85 ? -16.890 6.393 17.678 1.00 93.44 85 LYS A C 1
ATOM 671 O O . LYS A 1 85 ? -15.864 6.991 17.375 1.00 93.44 85 LYS A O 1
ATOM 676 N N . LEU A 1 86 ? -17.011 5.661 18.786 1.00 94.38 86 LEU A N 1
ATOM 677 C CA . LEU A 1 86 ? -15.952 5.555 19.785 1.00 94.38 86 LEU A CA 1
ATOM 678 C C . LEU A 1 86 ? -14.660 4.982 19.187 1.00 94.38 86 LEU A C 1
ATOM 680 O O . LEU A 1 86 ? -13.568 5.431 19.524 1.00 94.38 86 LEU A O 1
ATOM 684 N N . LEU A 1 87 ? -14.773 3.996 18.294 1.00 93.44 87 LEU A N 1
ATOM 685 C CA . LEU A 1 87 ? -13.633 3.423 17.581 1.00 93.44 87 LEU A CA 1
ATOM 686 C C . LEU A 1 87 ? -12.942 4.463 16.693 1.00 93.44 87 LEU A C 1
ATOM 688 O O . LEU A 1 87 ? -11.718 4.572 16.741 1.00 93.44 87 LEU A O 1
ATOM 692 N N . ALA A 1 88 ? -13.706 5.229 15.909 1.00 94.19 88 ALA A N 1
ATOM 693 C CA . ALA A 1 88 ? -13.152 6.275 15.051 1.00 94.19 88 ALA A CA 1
ATOM 694 C C . ALA A 1 88 ? -12.447 7.363 15.879 1.00 94.19 88 ALA A C 1
ATOM 696 O O . ALA A 1 88 ? -11.303 7.706 15.588 1.00 94.19 88 ALA A O 1
ATOM 697 N N . GLU A 1 89 ? -13.086 7.832 16.954 1.00 95.38 89 GLU A N 1
ATOM 698 C CA . GLU A 1 89 ? -12.524 8.831 17.873 1.00 95.38 89 GLU A CA 1
ATOM 699 C C . GLU A 1 89 ? -11.232 8.347 18.542 1.00 95.38 89 GLU A C 1
ATOM 701 O O . GLU A 1 89 ? -10.272 9.105 18.636 1.00 95.38 89 GLU A O 1
ATOM 706 N N . LYS A 1 90 ? -11.180 7.081 18.976 1.00 95.94 90 LYS A N 1
ATOM 707 C CA . LYS A 1 90 ? -10.004 6.517 19.660 1.00 95.94 90 LYS A CA 1
ATOM 708 C C . LYS A 1 90 ? -8.830 6.192 18.747 1.00 95.94 90 LYS A C 1
ATOM 710 O O . LYS A 1 90 ? -7.721 6.040 19.248 1.00 95.94 90 LYS A O 1
ATOM 715 N N . LEU A 1 91 ? -9.070 5.966 17.458 1.00 95.94 91 LEU A N 1
ATOM 716 C CA . LEU A 1 91 ? -8.009 5.607 16.514 1.00 95.94 91 LEU A CA 1
ATOM 717 C C . LEU A 1 91 ? -7.501 6.808 15.724 1.00 95.94 91 LEU A C 1
ATOM 719 O O . LEU A 1 91 ? -6.360 6.778 15.267 1.00 95.94 91 LEU A O 1
ATOM 723 N N . LYS A 1 92 ? -8.312 7.856 15.567 1.00 96.56 92 LYS A N 1
ATOM 724 C CA . LYS A 1 92 ? -7.881 9.099 14.934 1.00 96.56 92 LYS A CA 1
ATOM 725 C C . LYS A 1 92 ? -6.701 9.711 15.693 1.00 96.56 92 LYS A C 1
ATOM 727 O O . LYS A 1 92 ? -6.666 9.691 16.921 1.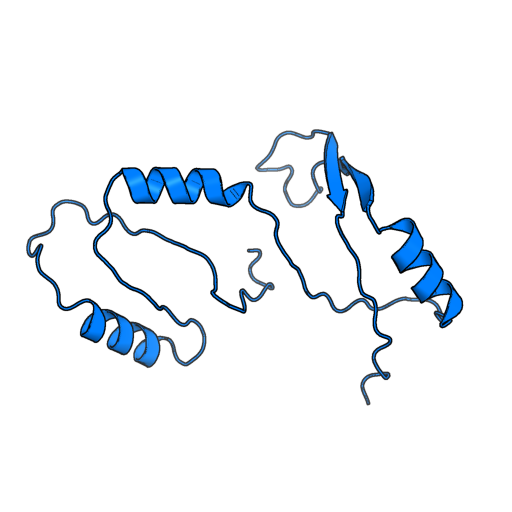00 96.56 92 LYS A O 1
ATOM 732 N N . GLU A 1 93 ? -5.723 10.218 14.945 1.00 97.38 93 GLU A N 1
ATOM 733 C CA . GLU A 1 93 ? -4.547 10.933 15.465 1.00 97.38 93 GLU A CA 1
ATOM 734 C C . GLU A 1 93 ? -3.774 10.201 16.583 1.00 97.38 93 GLU A C 1
ATOM 736 O O . GLU A 1 93 ? -3.160 10.818 17.457 1.00 97.38 93 GLU A O 1
ATOM 741 N N . THR A 1 94 ? -3.771 8.866 16.552 1.00 97.75 94 THR A N 1
ATOM 742 C CA . THR A 1 94 ? -3.277 8.030 17.654 1.00 97.75 94 THR A CA 1
ATOM 743 C C . THR A 1 94 ? -1.997 7.274 17.295 1.00 97.75 94 THR A C 1
ATOM 745 O O . THR A 1 94 ? -1.818 6.783 16.178 1.00 97.75 94 THR A O 1
ATOM 748 N N . VAL A 1 95 ? -1.096 7.131 18.276 1.00 97.69 95 VAL A N 1
ATOM 749 C CA . VAL A 1 95 ? 0.1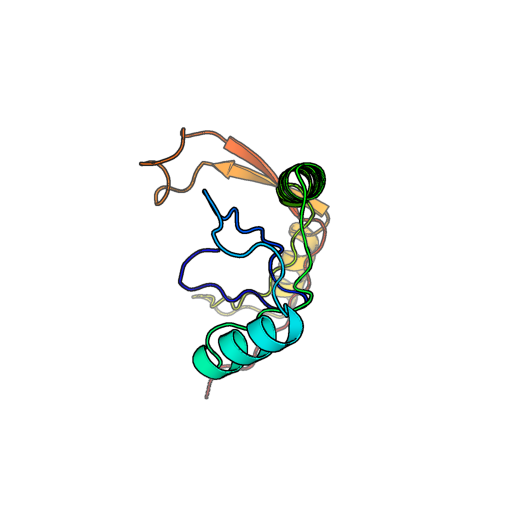03 6.285 18.175 1.00 97.69 95 VAL A CA 1
ATOM 750 C C . VAL A 1 95 ? -0.215 4.857 18.622 1.00 97.69 95 VAL A C 1
ATOM 752 O O . VAL A 1 95 ? -0.603 4.615 19.762 1.00 97.69 95 VAL A O 1
ATOM 755 N N . VAL A 1 96 ? 0.040 3.892 17.745 1.00 96.81 96 VAL A N 1
ATOM 756 C CA . VAL A 1 96 ? -0.031 2.454 18.013 1.00 96.81 96 VAL A CA 1
ATOM 757 C C . VAL A 1 96 ? 1.379 1.885 18.146 1.00 96.81 96 VAL A C 1
ATOM 759 O O . VAL A 1 96 ? 2.222 2.046 17.260 1.00 96.81 96 VAL A O 1
ATOM 762 N N . LYS A 1 97 ? 1.638 1.167 19.242 1.00 97.50 97 LYS A N 1
ATOM 763 C CA . LYS A 1 97 ? 2.879 0.409 19.451 1.00 97.50 97 LYS A CA 1
ATOM 764 C C . LYS A 1 97 ? 2.718 -0.993 18.877 1.00 97.50 97 LYS A C 1
ATOM 766 O O . LYS A 1 97 ? 2.136 -1.869 19.508 1.00 97.50 97 LYS A O 1
ATOM 771 N N . GLN A 1 98 ? 3.220 -1.199 17.666 1.00 97.25 98 GLN A N 1
ATOM 772 C CA . GLN A 1 98 ? 3.056 -2.453 16.940 1.00 97.25 98 GLN A CA 1
ATOM 773 C C . GLN A 1 98 ? 4.301 -3.337 17.082 1.00 97.25 98 GLN A C 1
ATOM 775 O O . GLN A 1 98 ? 5.373 -2.985 16.583 1.00 97.25 98 GLN A O 1
ATOM 780 N N . GLN A 1 99 ? 4.155 -4.508 17.704 1.00 97.44 99 GLN A N 1
ATOM 781 C CA . GLN A 1 99 ? 5.175 -5.562 17.670 1.00 97.44 99 GLN A CA 1
ATOM 782 C C . GLN A 1 99 ? 5.255 -6.200 16.274 1.00 97.44 99 GLN A C 1
ATOM 784 O O . GLN A 1 99 ? 4.264 -6.228 15.536 1.00 97.44 99 GLN A O 1
ATOM 789 N N . THR A 1 100 ? 6.433 -6.696 15.880 1.00 96.75 100 THR A N 1
ATOM 790 C CA . THR A 1 100 ? 6.600 -7.423 14.614 1.00 96.75 100 THR A CA 1
ATOM 791 C C . THR A 1 100 ? 5.598 -8.593 14.554 1.00 96.75 100 THR A C 1
ATOM 793 O O . THR A 1 100 ? 5.646 -9.470 15.411 1.00 96.75 100 THR A O 1
ATOM 796 N N . PRO A 1 101 ? 4.689 -8.646 13.557 1.00 96.25 101 PRO A N 1
ATOM 797 C CA . PRO A 1 101 ? 3.686 -9.708 13.493 1.00 96.25 101 PRO A CA 1
ATOM 798 C C . PRO A 1 101 ? 4.306 -11.106 13.382 1.00 96.25 101 PRO A C 1
ATOM 800 O O . PRO A 1 101 ? 5.234 -11.303 12.595 1.00 96.25 101 PRO A O 1
ATOM 803 N N . MET A 1 102 ? 3.722 -12.097 14.066 1.00 97.00 102 MET A N 1
ATOM 804 C CA . MET A 1 102 ? 4.218 -13.485 14.095 1.00 97.00 102 MET A CA 1
ATOM 805 C C . MET A 1 102 ? 4.508 -14.049 12.698 1.00 97.00 102 MET A C 1
ATOM 807 O O . MET A 1 102 ? 5.577 -14.601 12.442 1.00 97.00 102 MET A O 1
ATOM 811 N N . ARG A 1 103 ? 3.590 -13.818 11.750 1.00 94.62 103 ARG A N 1
ATOM 812 C CA . ARG A 1 103 ? 3.697 -14.305 10.364 1.00 94.62 103 ARG A CA 1
ATOM 813 C C . ARG A 1 103 ? 4.927 -13.789 9.606 1.00 94.62 103 ARG A C 1
ATOM 815 O O . ARG A 1 103 ? 5.277 -14.350 8.573 1.00 94.62 103 ARG A O 1
ATOM 822 N N . VAL A 1 104 ? 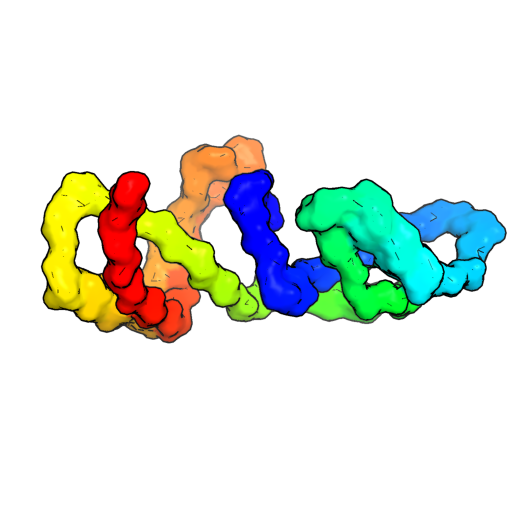5.569 -12.712 10.072 1.00 95.06 104 VAL A N 1
ATOM 823 C CA . VAL A 1 104 ? 6.741 -12.106 9.418 1.00 95.06 104 VAL A CA 1
ATOM 824 C C . VAL A 1 104 ? 8.034 -12.238 10.225 1.00 95.06 104 VAL A C 1
ATOM 826 O O . VAL A 1 104 ? 9.062 -11.745 9.763 1.00 95.06 104 VAL A O 1
ATOM 829 N N . LEU A 1 105 ? 8.016 -12.896 11.389 1.00 95.06 105 LEU A N 1
ATOM 830 C CA . LEU A 1 105 ? 9.199 -13.025 12.252 1.00 95.06 105 LEU A CA 1
ATOM 831 C C . LEU A 1 105 ? 10.347 -13.784 11.579 1.00 95.06 105 LEU A C 1
ATOM 833 O O . LEU A 1 105 ? 11.501 -13.408 11.730 1.00 95.06 105 LEU A O 1
ATOM 837 N N . HIS A 1 106 ? 10.045 -14.782 10.743 1.00 94.31 106 HIS A N 1
ATOM 838 C CA . HIS A 1 106 ? 11.063 -15.549 10.009 1.00 94.31 106 HIS A CA 1
ATOM 839 C C . HIS A 1 106 ? 11.927 -14.691 9.063 1.00 94.31 106 HIS A C 1
ATOM 841 O O . HIS A 1 106 ? 12.988 -15.126 8.629 1.00 94.31 106 HIS A O 1
ATOM 847 N N . ARG A 1 107 ? 11.468 -13.482 8.716 1.00 94.62 107 ARG A N 1
ATOM 848 C CA . ARG A 1 107 ? 12.129 -12.568 7.771 1.00 94.62 107 ARG A CA 1
ATOM 849 C C . ARG A 1 107 ? 12.493 -11.211 8.375 1.00 94.62 107 ARG A C 1
ATOM 851 O O . ARG A 1 107 ? 13.078 -10.379 7.684 1.00 94.62 107 ARG A O 1
ATOM 858 N N . ARG A 1 108 ? 12.086 -10.925 9.616 1.00 93.69 108 ARG A N 1
ATOM 859 C CA . ARG A 1 108 ? 12.262 -9.612 10.256 1.00 93.69 108 ARG A CA 1
ATOM 860 C C . ARG A 1 108 ? 12.580 -9.765 11.733 1.00 93.69 108 ARG A C 1
ATOM 862 O O . ARG A 1 108 ? 11.944 -10.549 12.420 1.00 93.69 108 ARG A O 1
ATOM 869 N N . ALA A 1 109 ? 13.481 -8.914 12.223 1.00 96.00 109 ALA A N 1
ATOM 870 C CA . ALA A 1 109 ? 13.756 -8.793 13.649 1.00 96.00 109 ALA A CA 1
ATOM 871 C C . ALA A 1 109 ? 12.479 -8.467 14.444 1.00 96.00 109 ALA A C 1
ATOM 873 O O . ALA A 1 109 ? 11.680 -7.606 14.031 1.00 96.00 109 ALA A O 1
ATOM 874 N N . ASP A 1 110 ? 12.312 -9.136 15.585 1.00 97.31 110 ASP A N 1
ATOM 875 C CA . ASP A 1 110 ? 11.221 -8.869 16.516 1.00 97.31 110 ASP A CA 1
ATOM 876 C C . ASP A 1 110 ? 11.471 -7.553 17.255 1.00 97.31 110 ASP A C 1
ATOM 878 O O . ASP A 1 110 ? 12.424 -7.430 18.019 1.00 97.31 110 ASP A O 1
ATOM 882 N N . LEU A 1 111 ? 10.667 -6.535 16.950 1.00 97.50 111 LEU A N 1
ATOM 883 C CA . LEU A 1 111 ? 10.820 -5.179 17.468 1.00 97.50 111 LEU A CA 1
ATOM 884 C C . LEU A 1 111 ? 9.452 -4.504 17.552 1.00 97.50 111 LEU A C 1
ATOM 886 O O . LEU A 1 111 ? 8.624 -4.644 16.645 1.00 97.50 111 LEU A O 1
ATOM 890 N N . ILE A 1 112 ? 9.266 -3.682 18.581 1.00 97.75 112 ILE A N 1
ATOM 891 C CA . ILE A 1 112 ? 8.122 -2.776 18.692 1.00 97.75 112 ILE A CA 1
ATOM 892 C C . ILE A 1 112 ? 8.415 -1.513 17.882 1.00 97.75 112 ILE A C 1
ATOM 894 O O . ILE A 1 112 ? 9.482 -0.911 18.005 1.00 97.75 112 ILE A O 1
ATOM 898 N N . ARG A 1 113 ? 7.470 -1.111 17.031 1.00 95.88 113 ARG A N 1
ATOM 899 C CA . ARG A 1 113 ? 7.550 0.116 16.232 1.00 95.88 113 ARG A CA 1
ATOM 900 C C . ARG A 1 113 ? 6.319 0.966 16.472 1.00 95.88 113 ARG A C 1
ATOM 902 O O . ARG A 1 113 ? 5.197 0.471 16.395 1.00 95.88 113 ARG A O 1
ATOM 909 N N . GLU A 1 114 ? 6.541 2.250 16.694 1.00 96.88 114 GLU A N 1
ATOM 910 C CA . GLU A 1 114 ? 5.463 3.225 16.775 1.00 96.88 114 GLU A CA 1
ATOM 911 C C . GLU A 1 114 ? 4.932 3.528 15.370 1.00 96.88 114 GLU A C 1
ATOM 913 O O . GLU A 1 114 ? 5.691 3.722 14.410 1.00 96.88 114 GLU A O 1
ATOM 918 N N . LYS A 1 115 ? 3.608 3.490 15.238 1.00 95.62 115 LYS A N 1
ATOM 919 C CA . LYS A 1 115 ? 2.862 3.784 14.016 1.00 95.62 115 LYS A CA 1
ATOM 920 C C . LYS A 1 115 ? 1.796 4.805 14.338 1.00 95.62 115 LYS A C 1
ATOM 922 O O . LYS A 1 115 ? 1.109 4.668 15.337 1.00 95.62 115 LYS A O 1
ATOM 927 N N . TYR A 1 116 ? 1.668 5.811 13.491 1.00 96.19 116 TYR A N 1
ATOM 928 C CA . TYR A 1 116 ? 0.680 6.857 13.674 1.00 96.19 116 TYR A CA 1
ATOM 929 C C . TYR A 1 116 ? -0.501 6.614 12.742 1.00 96.19 116 TYR A C 1
ATOM 931 O O . TYR A 1 116 ? -0.307 6.430 11.536 1.00 96.19 116 TYR A O 1
ATOM 939 N N . ILE A 1 117 ? -1.702 6.587 13.307 1.00 97.25 117 ILE A N 1
ATOM 940 C CA . ILE A 1 117 ? -2.949 6.600 12.552 1.00 97.25 117 ILE A CA 1
ATOM 941 C C . ILE A 1 117 ? -3.363 8.063 12.433 1.00 97.25 117 ILE A C 1
ATOM 943 O O . ILE A 1 117 ? -3.633 8.713 13.435 1.00 97.25 117 ILE A O 1
ATOM 947 N N . TYR A 1 118 ? -3.370 8.584 11.208 1.00 97.00 118 TYR A N 1
ATOM 948 C CA . TYR A 1 118 ? -3.688 9.989 10.954 1.00 97.00 118 TYR A CA 1
ATOM 949 C C . TYR A 1 118 ? -5.191 10.241 11.034 1.00 97.00 118 TYR A C 1
ATOM 951 O O . TYR A 1 118 ? -5.631 11.145 11.732 1.00 97.00 118 TYR A O 1
ATOM 959 N N . ASP A 1 119 ? -5.980 9.413 10.355 1.00 96.88 119 ASP A N 1
ATOM 960 C CA . ASP A 1 119 ? -7.430 9.549 10.309 1.00 96.88 119 ASP A CA 1
ATOM 961 C C . ASP A 1 119 ? -8.091 8.181 10.133 1.00 96.88 119 ASP A C 1
ATOM 963 O O . ASP A 1 119 ? -7.464 7.235 9.644 1.00 96.88 119 ASP A O 1
ATOM 967 N N . VAL A 1 120 ? -9.352 8.077 10.557 1.00 96.69 120 VAL A N 1
ATOM 968 C CA . VAL A 1 120 ? -10.167 6.866 10.415 1.00 96.69 120 VAL A CA 1
ATOM 969 C C . VAL A 1 120 ? -11.604 7.262 10.106 1.00 96.69 120 VAL A C 1
ATOM 971 O O . VAL A 1 120 ? -12.254 7.945 10.893 1.00 96.69 120 VAL A O 1
ATOM 974 N N . THR A 1 121 ? -12.126 6.752 8.993 1.00 95.00 121 THR A N 1
ATOM 975 C CA . THR A 1 121 ? -13.550 6.837 8.654 1.00 95.00 121 THR A CA 1
ATOM 976 C C . THR A 1 121 ? -14.164 5.445 8.704 1.00 95.00 121 THR A C 1
ATOM 978 O O . THR A 1 121 ? -13.626 4.500 8.128 1.00 95.00 121 THR A O 1
ATOM 981 N N . VAL A 1 122 ? -15.299 5.306 9.394 1.00 93.81 122 VAL A N 1
ATOM 982 C CA . VAL A 1 122 ? -15.953 4.011 9.621 1.00 93.81 122 VAL A CA 1
ATOM 983 C C . VAL A 1 122 ? -17.399 4.074 9.159 1.00 93.81 122 VAL A C 1
ATOM 985 O O . VAL A 1 122 ? -18.177 4.890 9.643 1.00 93.81 122 VAL A O 1
ATOM 988 N N . ASN A 1 123 ? -17.769 3.163 8.261 1.00 90.56 123 ASN A N 1
ATOM 989 C CA . ASN A 1 123 ? -19.129 3.034 7.754 1.00 90.56 123 ASN A CA 1
ATOM 990 C C . ASN A 1 123 ? -19.676 1.645 8.082 1.00 90.56 123 ASN A C 1
ATOM 992 O O . ASN A 1 123 ? -19.020 0.632 7.830 1.00 90.56 123 ASN A O 1
ATOM 996 N N . LYS A 1 124 ? -20.896 1.584 8.628 1.00 88.44 124 LYS A N 1
ATOM 997 C CA . LYS A 1 124 ? -21.575 0.309 8.869 1.00 88.44 124 LYS A CA 1
ATOM 998 C C . LYS A 1 124 ? -22.010 -0.286 7.533 1.00 88.44 124 LYS A C 1
ATOM 1000 O O . LYS A 1 124 ? -22.853 0.283 6.844 1.00 88.44 124 LYS A O 1
ATOM 1005 N N . LEU A 1 125 ? -21.456 -1.443 7.190 1.00 86.31 125 LEU A N 1
ATOM 1006 C CA . LEU A 1 125 ? -21.914 -2.220 6.045 1.00 86.31 125 LEU A CA 1
ATOM 1007 C C . LEU A 1 125 ? -23.175 -2.999 6.435 1.00 86.31 125 LEU A C 1
ATOM 1009 O O . LEU A 1 125 ? -23.270 -3.538 7.541 1.00 86.31 125 LEU A O 1
ATOM 1013 N N . SER A 1 126 ? -24.155 -3.045 5.533 1.00 75.56 126 SER A N 1
ATOM 1014 C CA . SER A 1 126 ? -25.313 -3.930 5.697 1.00 75.56 126 SER A CA 1
ATOM 1015 C C . SER A 1 126 ? -24.830 -5.384 5.761 1.00 75.56 126 SER A C 1
ATOM 1017 O O . SER A 1 126 ? -23.848 -5.709 5.085 1.00 75.56 126 SER A O 1
ATOM 1019 N N . PRO A 1 127 ? -25.477 -6.271 6.542 1.00 64.88 127 PRO A N 1
ATOM 1020 C CA . PRO A 1 127 ? -25.127 -7.686 6.513 1.00 64.88 127 PRO A CA 1
ATOM 1021 C C . PRO A 1 127 ? -25.198 -8.188 5.066 1.00 64.88 127 PRO A C 1
ATOM 1023 O O . PRO A 1 127 ? -26.143 -7.857 4.344 1.00 64.88 127 PRO A O 1
ATOM 1026 N N . LYS A 1 128 ? -24.178 -8.941 4.629 1.00 54.94 128 LYS A N 1
ATOM 1027 C CA . LYS A 1 128 ? -24.240 -9.651 3.346 1.00 54.94 128 LYS A CA 1
ATOM 1028 C C . LYS A 1 128 ? -25.512 -10.508 3.368 1.00 54.94 128 LYS A C 1
ATOM 1030 O O . LYS A 1 128 ? -25.695 -11.265 4.319 1.00 54.94 128 LYS A O 1
ATOM 1035 N N . LYS A 1 129 ? -26.392 -10.304 2.381 1.00 37.47 129 LYS A N 1
ATOM 1036 C CA . LYS A 1 129 ? -27.516 -11.208 2.108 1.00 37.47 129 LYS A CA 1
ATOM 1037 C C . LYS A 1 129 ? -27.004 -12.615 1.835 1.00 37.47 129 LYS A C 1
ATOM 1039 O O . LYS A 1 129 ? -25.908 -12.714 1.236 1.00 37.47 129 LYS A O 1
#

pLDDT: mean 92.7, std 7.36, range [37.47, 97.75]

Foldseek 3Di:
DPPPDDADDLGQDDDDDDPPDPDDDDDQVVVQVVCQVVCVPVDHDDDDDDDDPVSVVVSVVCVPDDDDDDDDDDDPDDDDPVNQVVVQVAQAQDWDFDWDDPVCVVPDPTDTDIDTDHGDDDDDDDPDD

Radius of gyration: 20.52 Å; chains: 1; bounding box: 50×26×48 Å

Secondary structure (DSSP, 8-state):
--TTPPP-TT--------SS-S-----HHHHHHHHHHHTTTS----------HHHHHHHHHHTTS----------SSPPPHHHHHHHHHHHTTEEEEEEPPGGGGGGS---EEEEEE------PPPPP-

Sequence (129 aa):
EDIDARMLGEGRPFAIEIKEPKKRLLDLERLQNTVNADADGKIEISNLRPADKDVVRKLKIGERAQKEYLVSIQFGDKITSGDLKLLAEKLKETVVKQQTPMRVLHRRADLIREKYIYDVTVNKLSPKK